Protein AF-A0A850MWP2-F1 (afdb_monomer)

Radius of gyration: 14.39 Å; Cα contacts (8 Å, |Δi|>4): 217; chains: 1; bounding box: 34×36×36 Å

Sequence (113 aa):
MDPPKVVKIIHESGQVADEIDWNVTKFLMNERGSGYVPCCAALVELEGGSQAIRFQIDFTAVEEDGVYGYGFVGELFSDNQGNVAWCTPKEAMEQKRDELVATIQPEKRPKHY

Solvent-accessible surface area (backbone atoms only — not comparable to full-atom values): 6380 Å² total; per-residue (Å²): 132,82,79,84,53,74,75,42,76,77,33,81,63,64,84,74,58,69,64,31,53,48,40,44,41,51,46,32,43,74,75,69,30,83,42,51,40,75,40,74,38,19,39,29,30,31,75,90,76,48,68,32,40,34,25,38,24,32,37,39,49,81,54,100,92,46,43,30,37,57,48,76,36,44,42,35,32,18,43,102,71,20,52,72,80,46,61,60,56,57,69,59,31,50,53,42,43,55,51,31,68,75,72,47,85,59,46,78,52,81,86,84,126

Secondary structure (DSSP, 8-state):
-PPP-EEEEEESS-PPPHHHHHHHHHHHHHHT-TTEEEEEEEEEEETTS-EEEEEEEEEEEEETTEEEEEEEEEEEEE-TT--EEEE--HHHHHHHHHHHHHH-PPEEPP---

Mean predicted aligned error: 4.07 Å

pLDDT: mean 92.34, std 8.3, range [36.44, 97.5]

Nearest PDB structures (foldseek):
  7vni-assembly2_A  TM=3.133E-01  e=8.027E-01  Drosophila melanogaster
  3f1p-assembly1_A  TM=3.356E-01  e=1.763E+00  Homo sapiens
  7vni-assembly1_B  TM=2.694E-01  e=9.060E-01  Drosophila melanogaster
  1p97-assembly1_A  TM=3.272E-01  e=2.114E+00  Homo sapiens
  4zqd-assembly1_B  TM=3.400E-01  e=3.432E+00  Mus musculus

Foldseek 3Di:
DDDFAFPFFPFQADDAPPQLLVLLQVCCCVPQHPQWHWARWTWTATDVGDIWTKTFIWGWDADPVAIWTLGTLWMFTHHSRNHTPDTDDNVSSVVSVVVSVVPPDTDGDDPPD

Structure (mmCIF, N/CA/C/O backbone):
data_AF-A0A850MWP2-F1
#
_entry.id   AF-A0A850MWP2-F1
#
loop_
_atom_site.group_PDB
_atom_site.id
_atom_site.type_symbol
_atom_site.label_atom_id
_atom_site.label_alt_id
_atom_site.label_comp_id
_atom_site.label_asym_id
_atom_site.label_entity_id
_atom_site.label_seq_id
_atom_site.pdbx_PDB_ins_code
_atom_site.Cartn_x
_atom_site.Cartn_y
_atom_site.Cartn_z
_atom_site.occupancy
_atom_site.B_iso_or_equiv
_atom_site.auth_seq_id
_atom_site.auth_comp_id
_atom_site.auth_asym_id
_atom_site.auth_atom_id
_atom_site.pdbx_PDB_model_num
ATOM 1 N N . MET A 1 1 ? -6.434 15.479 0.655 1.00 62.94 1 MET A N 1
ATOM 2 C CA . MET A 1 1 ? -6.948 14.742 1.826 1.00 62.94 1 MET A CA 1
ATOM 3 C C . MET A 1 1 ? -5.754 14.329 2.646 1.00 62.94 1 MET A C 1
ATOM 5 O O . MET A 1 1 ? -4.899 13.623 2.117 1.00 62.94 1 MET A O 1
ATOM 9 N N . ASP A 1 2 ? -5.681 14.802 3.881 1.00 82.81 2 ASP A N 1
ATOM 10 C CA . ASP A 1 2 ? -4.619 14.410 4.802 1.00 82.81 2 ASP A CA 1
ATOM 11 C C . ASP A 1 2 ? -4.740 12.925 5.174 1.00 82.81 2 ASP A C 1
ATOM 13 O O . ASP A 1 2 ? -5.853 12.384 5.157 1.00 82.81 2 ASP A O 1
ATOM 17 N N . PRO A 1 3 ? -3.616 12.245 5.457 1.00 87.75 3 PRO A N 1
ATOM 18 C CA . PRO A 1 3 ? -3.639 10.868 5.926 1.00 87.75 3 PRO A CA 1
ATOM 19 C C . PRO A 1 3 ? -4.441 10.740 7.228 1.00 87.75 3 PRO A C 1
ATOM 21 O O . PRO A 1 3 ? -4.321 11.600 8.108 1.00 87.75 3 PRO A O 1
ATOM 24 N N . PRO A 1 4 ? -5.223 9.658 7.396 1.00 92.06 4 PRO A N 1
ATOM 25 C CA . PRO A 1 4 ? -5.843 9.336 8.667 1.00 92.06 4 PRO A CA 1
ATOM 26 C C . PRO A 1 4 ? -4.789 9.234 9.767 1.00 92.06 4 PRO A C 1
ATOM 28 O O . PRO A 1 4 ? -3.766 8.564 9.618 1.00 92.06 4 PRO A O 1
ATOM 31 N N . LYS A 1 5 ? -5.049 9.878 10.902 1.00 94.12 5 LYS A N 1
ATOM 32 C CA . LYS A 1 5 ? -4.142 9.817 12.043 1.00 94.12 5 LYS A CA 1
ATOM 33 C C . LYS A 1 5 ? -4.381 8.536 12.832 1.00 94.12 5 LYS A C 1
ATOM 35 O O . LYS A 1 5 ? -5.430 8.371 13.451 1.00 94.12 5 LYS A O 1
ATOM 40 N N . VAL A 1 6 ? -3.391 7.647 12.833 1.00 95.50 6 VAL A N 1
ATOM 41 C CA . VAL A 1 6 ? -3.385 6.435 13.662 1.00 95.50 6 VAL A CA 1
ATOM 42 C C . VAL A 1 6 ? -3.076 6.813 15.109 1.00 95.50 6 VAL A C 1
ATOM 44 O O . VAL A 1 6 ? -2.019 7.376 15.390 1.00 95.50 6 VAL A O 1
ATOM 47 N N . VAL A 1 7 ? -3.983 6.490 16.031 1.00 96.81 7 VAL A N 1
ATOM 48 C CA . VAL A 1 7 ? -3.784 6.710 17.475 1.00 96.81 7 VAL A CA 1
ATOM 49 C C . VAL A 1 7 ? -3.256 5.467 18.184 1.00 96.81 7 VAL A C 1
ATOM 51 O O . VAL A 1 7 ? -2.589 5.580 19.211 1.00 96.81 7 VAL A O 1
ATOM 54 N N . LYS A 1 8 ? -3.527 4.277 17.636 1.00 96.19 8 LYS A N 1
ATOM 55 C CA . LYS A 1 8 ? -3.098 3.003 18.215 1.00 96.19 8 LYS A CA 1
ATOM 56 C C . LYS A 1 8 ? -3.002 1.919 17.147 1.00 96.19 8 LYS A C 1
ATOM 58 O O . LYS A 1 8 ? -3.877 1.807 16.294 1.00 96.19 8 LYS A O 1
ATOM 63 N N . ILE A 1 9 ? -1.975 1.078 17.237 1.00 96.19 9 ILE A N 1
ATOM 64 C CA . ILE A 1 9 ? -1.905 -0.179 16.484 1.00 96.19 9 ILE A CA 1
ATOM 65 C C . ILE A 1 9 ? -2.522 -1.272 17.361 1.00 96.19 9 ILE A C 1
ATOM 67 O O . ILE A 1 9 ? -2.064 -1.503 18.479 1.00 96.19 9 ILE A O 1
ATOM 71 N N . ILE A 1 10 ? -3.604 -1.890 16.888 1.00 95.81 10 ILE A N 1
ATOM 72 C CA . ILE A 1 10 ? -4.312 -2.965 17.598 1.00 95.81 10 ILE A CA 1
ATOM 73 C C . ILE A 1 10 ? -3.637 -4.303 17.292 1.00 95.81 10 ILE A C 1
ATOM 75 O O . ILE A 1 10 ? -3.356 -5.070 18.210 1.00 95.81 10 ILE A O 1
ATOM 79 N N . HIS A 1 11 ? -3.327 -4.545 16.015 1.00 94.75 11 HIS A N 1
ATOM 80 C CA . HIS A 1 11 ? -2.537 -5.684 15.556 1.00 94.75 11 HIS A CA 1
ATOM 81 C C . HIS A 1 11 ? -1.511 -5.225 14.523 1.00 94.75 11 HIS A C 1
ATOM 83 O O . HIS A 1 11 ? -1.869 -4.594 13.531 1.00 94.75 11 HIS A O 1
ATOM 89 N N . GLU A 1 12 ? -0.239 -5.545 14.760 1.00 92.06 12 GLU A N 1
ATOM 90 C CA . GLU A 1 12 ? 0.883 -5.103 13.918 1.00 92.06 12 GLU A CA 1
ATOM 91 C C . GLU A 1 12 ? 0.999 -5.877 12.604 1.00 92.06 12 GLU A C 1
ATOM 93 O O . GLU A 1 12 ? 1.524 -5.355 11.624 1.00 92.06 12 GLU A O 1
ATOM 98 N N . SER A 1 13 ? 0.528 -7.123 12.589 1.00 91.19 13 SER A N 1
ATOM 99 C CA . SER A 1 13 ? 0.536 -7.988 11.415 1.00 91.19 13 SER A CA 1
ATOM 100 C C . SER A 1 13 ? -0.616 -8.983 11.475 1.00 91.19 13 SER A C 1
ATOM 102 O O . SER A 1 13 ? -1.131 -9.303 12.551 1.00 91.19 13 SER A O 1
ATOM 104 N N . GLY A 1 14 ? -1.018 -9.477 10.311 1.00 85.69 14 GLY A N 1
ATOM 105 C CA . GLY A 1 14 ? -2.038 -10.503 10.185 1.00 85.69 14 GLY A CA 1
ATOM 106 C C . GLY A 1 14 ? -2.316 -10.842 8.729 1.00 85.69 14 GLY A C 1
ATOM 107 O O . GLY A 1 14 ? -1.745 -10.253 7.811 1.00 85.69 14 GLY A O 1
ATOM 108 N N . GLN A 1 15 ? -3.208 -11.805 8.540 1.00 86.81 15 GLN A N 1
ATOM 109 C CA . GLN A 1 15 ? -3.819 -12.086 7.249 1.00 86.81 15 GLN A CA 1
ATOM 110 C C . GLN A 1 15 ? -5.197 -11.433 7.219 1.00 86.81 15 GLN A C 1
ATOM 112 O O . GLN A 1 15 ? -5.918 -11.439 8.219 1.00 86.81 15 GLN A O 1
ATOM 117 N N . VAL A 1 16 ? -5.544 -10.859 6.076 1.00 91.62 16 VAL A N 1
ATOM 118 C CA . VAL A 1 16 ? -6.897 -10.377 5.802 1.00 91.62 16 VAL A CA 1
ATOM 119 C C . VAL A 1 16 ? -7.640 -11.429 4.989 1.00 91.62 16 VAL A C 1
ATOM 121 O O . VAL A 1 16 ? -7.020 -12.307 4.396 1.00 91.62 16 VAL A O 1
ATOM 124 N N . ALA A 1 17 ? -8.969 -11.361 4.978 1.00 93.38 17 ALA A N 1
ATOM 125 C CA . ALA A 1 17 ? -9.760 -12.225 4.112 1.00 93.38 17 ALA A CA 1
ATOM 126 C C . ALA A 1 17 ? -9.439 -11.944 2.634 1.00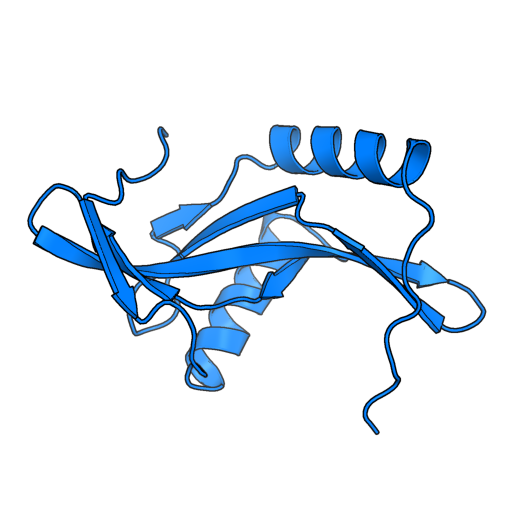 93.38 17 ALA A C 1
ATOM 128 O O . ALA A 1 17 ? -9.265 -10.782 2.261 1.00 93.38 17 ALA A O 1
ATOM 129 N N . ASP A 1 18 ? -9.444 -12.986 1.799 1.00 93.81 18 ASP A N 1
ATOM 130 C CA . ASP A 1 18 ? -9.147 -12.891 0.360 1.00 93.81 18 ASP A CA 1
ATOM 131 C C . ASP A 1 18 ? -10.001 -11.832 -0.354 1.00 93.81 18 ASP A C 1
ATOM 133 O O . ASP A 1 18 ? -9.533 -11.156 -1.262 1.00 93.81 18 ASP A O 1
ATOM 137 N N . GLU A 1 19 ? -11.253 -11.645 0.075 1.00 95.56 19 GLU A N 1
ATOM 138 C CA . GLU A 1 19 ? -12.145 -10.619 -0.473 1.00 95.56 19 GLU A CA 1
ATOM 139 C C . GLU A 1 19 ? -11.642 -9.194 -0.197 1.00 95.56 19 GLU A C 1
ATOM 141 O O . GLU A 1 19 ? -11.685 -8.338 -1.081 1.00 95.56 19 GLU A O 1
ATOM 146 N N . ILE A 1 20 ? -11.122 -8.943 1.008 1.00 95.06 20 ILE A N 1
ATOM 147 C CA . ILE A 1 20 ? -10.549 -7.646 1.387 1.00 95.06 20 ILE A CA 1
ATOM 148 C C . ILE A 1 20 ? -9.276 -7.406 0.571 1.00 95.06 20 ILE A C 1
ATOM 150 O O . ILE A 1 20 ? -9.123 -6.338 -0.022 1.00 95.06 20 ILE A O 1
ATOM 154 N N . ASP A 1 21 ? -8.395 -8.408 0.507 1.00 94.19 21 ASP A N 1
ATOM 155 C CA . ASP A 1 21 ? -7.148 -8.336 -0.260 1.00 94.19 21 ASP A CA 1
ATOM 156 C C . ASP A 1 21 ? -7.411 -8.066 -1.748 1.00 94.19 21 ASP A C 1
ATOM 158 O O . ASP A 1 21 ? -6.819 -7.165 -2.351 1.00 94.19 21 ASP A O 1
ATOM 162 N N . TRP A 1 22 ? -8.388 -8.772 -2.323 1.00 94.81 22 TRP A N 1
ATOM 163 C CA . TRP A 1 22 ? -8.829 -8.580 -3.698 1.00 94.81 22 TRP A CA 1
ATOM 164 C C . TRP A 1 22 ? -9.384 -7.176 -3.942 1.00 94.81 22 TRP A C 1
ATOM 166 O O . TRP A 1 22 ? -9.013 -6.535 -4.927 1.00 94.81 22 TRP A O 1
ATOM 176 N N . ASN A 1 23 ? -10.251 -6.670 -3.062 1.00 96.62 23 ASN A N 1
ATOM 177 C CA . ASN A 1 23 ? -10.855 -5.346 -3.217 1.00 96.62 23 ASN A CA 1
ATOM 178 C C . ASN A 1 23 ? -9.802 -4.232 -3.164 1.00 96.62 23 ASN A C 1
ATOM 180 O O . ASN A 1 23 ? -9.810 -3.330 -4.008 1.00 96.62 23 ASN A O 1
ATOM 184 N N . VAL A 1 24 ? -8.851 -4.331 -2.234 1.00 96.81 24 VAL A N 1
ATOM 185 C CA . VAL A 1 24 ? -7.739 -3.382 -2.108 1.00 96.81 24 VAL A CA 1
ATOM 186 C C . VAL A 1 24 ? -6.805 -3.463 -3.318 1.00 96.81 24 VAL A C 1
ATOM 188 O O . VAL A 1 24 ? -6.456 -2.435 -3.903 1.00 96.81 24 VAL A O 1
ATOM 191 N N . THR A 1 25 ? -6.444 -4.672 -3.751 1.00 95.56 25 THR A N 1
ATOM 192 C CA . THR A 1 25 ? -5.599 -4.884 -4.936 1.00 95.56 25 THR A CA 1
ATOM 193 C C . THR A 1 25 ? -6.264 -4.334 -6.196 1.00 95.56 25 THR A C 1
ATOM 195 O O . THR A 1 25 ? -5.639 -3.620 -6.982 1.00 95.56 25 THR A O 1
ATOM 198 N N . LYS A 1 26 ? -7.563 -4.592 -6.371 1.00 96.19 26 LYS A N 1
ATOM 199 C CA . LYS A 1 26 ? -8.357 -4.068 -7.485 1.00 96.19 26 LYS A CA 1
ATOM 200 C C . LYS A 1 26 ? -8.399 -2.540 -7.480 1.00 96.19 26 LYS A C 1
ATOM 202 O O . LYS A 1 26 ? -8.269 -1.934 -8.543 1.00 96.19 26 LYS A O 1
ATOM 207 N N . PHE A 1 27 ? -8.562 -1.916 -6.312 1.00 97.38 27 PHE A N 1
ATOM 208 C CA . PHE A 1 27 ? -8.484 -0.461 -6.182 1.00 97.38 27 PHE A CA 1
ATOM 209 C C . PHE A 1 27 ? -7.120 0.063 -6.643 1.00 97.38 27 PHE A C 1
ATOM 211 O O . PHE A 1 27 ? -7.072 0.963 -7.478 1.00 97.38 27 PHE A O 1
ATOM 218 N N . LEU A 1 28 ? -6.016 -0.514 -6.159 1.00 96.94 28 LEU A N 1
ATOM 219 C CA . LEU A 1 28 ? -4.669 -0.083 -6.545 1.00 96.94 28 LEU A CA 1
ATOM 220 C C . LEU A 1 28 ? -4.440 -0.227 -8.052 1.00 96.94 28 LEU A C 1
ATOM 222 O O . LEU A 1 28 ? -3.978 0.717 -8.690 1.00 96.94 28 LEU A O 1
ATOM 226 N N . MET A 1 29 ? -4.841 -1.355 -8.638 1.00 94.88 29 MET A N 1
ATOM 227 C CA . MET A 1 29 ? -4.697 -1.591 -10.073 1.00 94.88 29 MET A CA 1
ATOM 228 C C . MET A 1 29 ? -5.467 -0.563 -10.915 1.00 94.88 29 MET A C 1
ATOM 230 O O . MET A 1 29 ? -4.927 -0.055 -11.897 1.00 94.88 29 MET A O 1
ATOM 234 N N . ASN A 1 30 ? -6.702 -0.232 -10.525 1.00 95.88 30 ASN A N 1
ATOM 235 C CA . ASN A 1 30 ? -7.557 0.688 -11.280 1.00 95.88 30 ASN A CA 1
ATOM 236 C C . ASN A 1 30 ? -7.182 2.163 -11.068 1.00 95.88 30 ASN A C 1
ATOM 238 O O . ASN A 1 30 ? -7.171 2.943 -12.017 1.00 95.88 30 ASN A O 1
ATOM 242 N N . GLU A 1 31 ? -6.865 2.548 -9.830 1.00 95.69 31 GLU A N 1
ATOM 243 C CA . GLU A 1 31 ? -6.754 3.953 -9.422 1.00 95.69 31 GLU A CA 1
ATOM 244 C C . GLU A 1 31 ? -5.305 4.441 -9.283 1.00 95.69 31 GLU A C 1
ATOM 246 O O . GLU A 1 31 ? -5.053 5.649 -9.231 1.00 95.69 31 GLU A O 1
ATOM 251 N N . ARG A 1 32 ? -4.331 3.531 -9.161 1.00 94.19 32 ARG A N 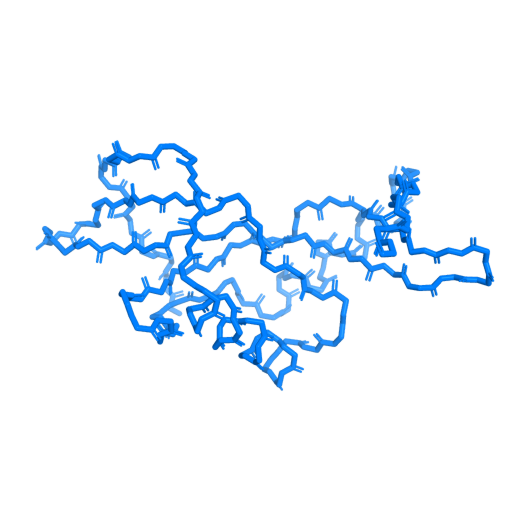1
ATOM 252 C CA . ARG A 1 32 ? -2.899 3.861 -9.031 1.00 94.19 32 ARG A CA 1
ATOM 253 C C . ARG A 1 32 ? -2.090 3.322 -10.203 1.00 94.19 32 ARG A C 1
ATOM 255 O O . ARG A 1 32 ? -1.264 4.058 -10.738 1.00 94.19 32 ARG A O 1
ATOM 262 N N . GLY A 1 33 ? -2.401 2.114 -10.660 1.00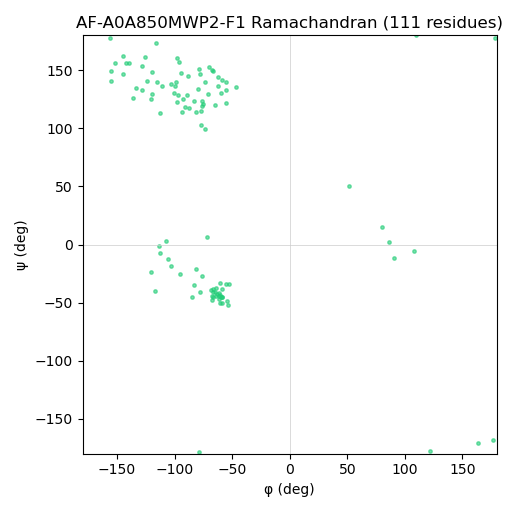 93.00 33 GLY A N 1
ATOM 263 C CA . GLY A 1 33 ? -1.792 1.465 -11.816 1.00 93.00 33 GLY A CA 1
ATOM 264 C C . GLY A 1 33 ? -1.155 0.122 -11.466 1.00 93.00 33 GLY A C 1
ATOM 265 O O . GLY A 1 33 ? -1.216 -0.351 -10.332 1.00 93.00 33 GLY A O 1
ATOM 266 N N . SER A 1 34 ? -0.534 -0.505 -12.461 1.00 91.12 34 SER A N 1
ATOM 267 C CA . SER A 1 34 ? 0.171 -1.777 -12.292 1.00 91.12 34 SER A CA 1
ATOM 268 C C . SER A 1 34 ? 1.424 -1.638 -11.425 1.00 91.12 34 SER A C 1
ATOM 270 O O . SER A 1 34 ? 2.097 -0.609 -11.461 1.00 91.12 34 SER A O 1
ATOM 272 N N . GLY A 1 35 ? 1.779 -2.711 -10.720 1.00 92.62 35 GLY A N 1
ATOM 273 C CA . GLY A 1 35 ? 3.016 -2.804 -9.940 1.00 92.62 35 GLY A CA 1
ATOM 274 C C . GLY A 1 35 ? 2.885 -2.353 -8.486 1.00 92.62 35 GLY A C 1
ATOM 275 O O . GLY A 1 35 ? 3.764 -2.653 -7.688 1.00 92.62 35 GLY A O 1
ATOM 276 N N . TYR A 1 36 ? 1.787 -1.704 -8.099 1.00 95.81 36 TYR A N 1
ATOM 277 C CA . TYR A 1 36 ? 1.513 -1.362 -6.701 1.00 95.81 36 TYR A CA 1
ATOM 278 C C . TYR A 1 36 ? 0.792 -2.511 -5.997 1.00 95.81 36 TYR A C 1
ATOM 280 O O . TYR A 1 36 ? -0.324 -2.865 -6.378 1.00 95.81 36 TYR A O 1
ATOM 288 N N . VAL A 1 37 ? 1.421 -3.080 -4.970 1.00 94.31 37 VAL A N 1
ATOM 289 C CA . VAL A 1 37 ? 0.937 -4.284 -4.283 1.00 94.31 37 VAL A CA 1
ATOM 290 C C . VAL A 1 37 ? 0.691 -3.974 -2.804 1.00 94.31 37 VAL A C 1
ATOM 292 O O . VAL A 1 37 ? 1.602 -3.481 -2.132 1.00 94.31 37 VAL A O 1
ATOM 295 N N . PRO A 1 38 ? -0.516 -4.237 -2.269 1.00 95.06 38 PRO A N 1
ATOM 296 C CA . PRO A 1 38 ? -0.783 -4.055 -0.851 1.00 95.06 38 PRO A CA 1
ATOM 297 C C . PRO A 1 38 ? -0.114 -5.175 -0.047 1.00 95.06 38 PRO A C 1
ATOM 299 O O . PRO A 1 38 ? -0.102 -6.336 -0.446 1.00 95.06 38 PRO A O 1
ATOM 302 N N . CYS A 1 39 ? 0.463 -4.839 1.101 1.00 93.00 39 CYS A N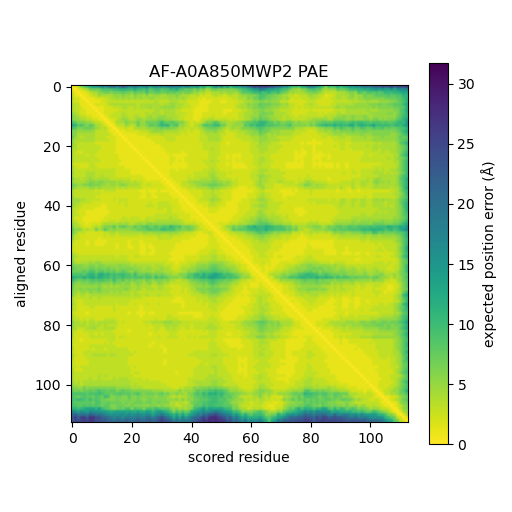 1
ATOM 303 C CA . CYS A 1 39 ? 1.112 -5.800 1.987 1.00 93.00 39 CYS A CA 1
ATOM 304 C C . CYS A 1 39 ? 1.144 -5.282 3.431 1.00 93.00 39 CYS A C 1
ATOM 306 O O . CYS A 1 39 ? 0.700 -4.168 3.722 1.00 93.00 39 CYS A O 1
ATOM 308 N N . CYS A 1 40 ? 1.667 -6.101 4.350 1.00 93.94 40 CYS A N 1
ATOM 309 C CA . CYS A 1 40 ? 1.858 -5.733 5.758 1.00 93.94 40 CYS A CA 1
ATOM 310 C C . CYS A 1 40 ? 0.582 -5.169 6.409 1.00 93.94 40 CYS A C 1
ATOM 312 O O . CYS A 1 40 ? 0.603 -4.094 7.013 1.00 93.94 40 CYS A O 1
ATOM 314 N N . ALA A 1 41 ? -0.531 -5.890 6.250 1.00 95.75 41 ALA A N 1
ATOM 315 C CA . ALA A 1 41 ? -1.812 -5.502 6.819 1.00 95.75 41 ALA A CA 1
ATOM 316 C C . ALA A 1 41 ? -1.727 -5.402 8.351 1.00 95.75 41 ALA A C 1
ATOM 318 O O . ALA A 1 41 ? -1.268 -6.329 9.023 1.00 95.75 41 ALA A O 1
ATOM 319 N N . ALA A 1 42 ? -2.204 -4.284 8.893 1.00 96.62 42 ALA A N 1
ATOM 320 C CA . ALA A 1 42 ? -2.249 -4.000 10.320 1.00 96.62 42 ALA A CA 1
ATOM 321 C C . ALA A 1 42 ? -3.621 -3.440 10.705 1.00 96.62 42 ALA A C 1
ATOM 323 O O . ALA A 1 42 ? -4.138 -2.540 10.042 1.00 96.62 42 ALA A O 1
ATOM 324 N N . LEU A 1 43 ? -4.198 -3.930 11.803 1.00 96.56 43 LEU A N 1
ATOM 325 C CA . LEU A 1 43 ? -5.421 -3.354 12.360 1.00 96.56 43 LEU A CA 1
ATOM 326 C C . LEU A 1 43 ? -5.048 -2.160 13.236 1.00 96.56 43 LEU A C 1
ATOM 328 O O . LEU A 1 43 ? -4.279 -2.295 14.191 1.00 96.56 43 LEU A O 1
ATOM 332 N N . VAL A 1 44 ? -5.608 -0.996 12.930 1.00 96.62 44 VAL A N 1
ATOM 333 C CA . VAL A 1 44 ? -5.302 0.264 13.608 1.00 96.62 44 VAL A CA 1
ATOM 334 C C . VAL A 1 44 ? -6.572 0.965 14.073 1.00 96.62 44 VAL A C 1
ATOM 336 O O . VAL A 1 44 ? -7.643 0.800 13.495 1.00 96.62 44 VAL A O 1
ATOM 339 N N . GLU A 1 45 ? -6.441 1.769 15.119 1.00 96.69 45 GLU A N 1
ATOM 340 C CA . GLU A 1 45 ? -7.458 2.709 15.576 1.00 96.69 45 GLU A CA 1
ATOM 341 C C . GLU A 1 45 ? -7.086 4.111 15.087 1.00 96.69 45 GLU A C 1
ATOM 343 O O . GLU A 1 45 ? -5.943 4.557 15.245 1.00 96.69 45 GLU A O 1
ATOM 348 N N . LEU A 1 46 ? -8.048 4.791 14.470 1.00 95.25 46 LEU A N 1
ATOM 349 C CA . LEU A 1 46 ? -7.911 6.141 13.940 1.00 95.25 46 LEU A CA 1
ATOM 350 C C . LEU A 1 46 ? -8.433 7.178 14.939 1.00 95.25 46 LEU A C 1
ATOM 352 O O . LEU A 1 46 ? -9.270 6.888 15.797 1.00 95.25 46 LEU A O 1
ATOM 356 N N . GLU A 1 47 ? -7.959 8.414 14.804 1.00 92.75 47 GLU A N 1
ATOM 357 C CA . GLU A 1 47 ? -8.502 9.556 15.537 1.00 92.75 47 GLU A CA 1
ATOM 358 C C . GLU A 1 47 ? -10.015 9.677 15.274 1.00 92.75 47 GLU A C 1
ATOM 360 O O . GLU A 1 47 ? -10.455 9.753 14.130 1.00 92.75 47 GLU A O 1
ATOM 365 N N . GLY A 1 48 ? -10.819 9.626 16.342 1.00 87.81 48 GLY A N 1
ATOM 366 C CA . GLY A 1 48 ? -12.282 9.497 16.263 1.00 87.81 48 GLY A CA 1
ATOM 367 C C . GLY A 1 48 ? -12.828 8.126 16.687 1.00 87.81 48 GLY A C 1
ATOM 368 O O . GLY A 1 48 ? -14.040 7.971 16.799 1.00 87.81 48 GLY A O 1
ATOM 369 N N . GLY A 1 49 ? -11.957 7.152 16.980 1.00 90.75 49 GLY A N 1
ATOM 370 C CA . GLY A 1 49 ? -12.320 5.861 17.581 1.00 90.75 49 GLY A CA 1
ATOM 371 C C . GLY A 1 49 ? -12.754 4.780 16.586 1.00 90.75 49 GLY A C 1
ATOM 372 O O . GLY A 1 49 ? -13.106 3.675 16.993 1.00 90.75 49 GLY A O 1
ATOM 373 N N . SER A 1 50 ? -12.727 5.068 15.283 1.00 93.44 50 SER A N 1
ATOM 374 C CA . SER A 1 50 ? -12.972 4.072 14.236 1.00 93.44 50 SER A CA 1
ATOM 375 C C . SER A 1 50 ? -11.747 3.188 14.006 1.00 93.44 50 SER A C 1
ATOM 377 O O . SER A 1 50 ? -10.614 3.665 14.067 1.00 93.44 50 SER A O 1
ATOM 379 N N . GLN A 1 51 ? -11.970 1.920 13.666 1.00 95.38 51 GLN A N 1
ATOM 380 C CA . GLN A 1 51 ? -10.909 0.999 13.261 1.00 95.38 51 GLN A CA 1
ATOM 381 C C . GLN A 1 51 ? -10.758 0.967 11.741 1.00 95.38 51 GLN A C 1
ATOM 383 O O . GLN A 1 51 ? -11.740 1.109 11.013 1.00 95.38 51 GLN A O 1
ATOM 388 N N . ALA A 1 52 ? -9.531 0.755 11.277 1.00 96.62 52 ALA A N 1
ATOM 389 C CA . ALA A 1 52 ? -9.216 0.557 9.870 1.00 96.62 52 ALA A CA 1
ATOM 390 C C . ALA A 1 52 ? -8.118 -0.495 9.709 1.00 96.62 52 ALA A C 1
ATOM 392 O O . ALA A 1 52 ? -7.307 -0.720 10.611 1.00 96.62 52 ALA A O 1
ATOM 393 N N . ILE A 1 53 ? -8.072 -1.112 8.535 1.00 96.94 53 ILE A N 1
ATOM 394 C CA . ILE A 1 53 ? -6.967 -1.962 8.116 1.00 96.94 53 ILE A CA 1
ATOM 395 C C . ILE A 1 53 ? -6.005 -1.090 7.319 1.00 96.94 53 ILE A C 1
ATOM 397 O O . ILE A 1 53 ? -6.345 -0.586 6.245 1.00 96.94 53 ILE A O 1
ATOM 401 N N . ARG A 1 54 ? -4.805 -0.898 7.861 1.00 97.06 54 ARG A N 1
ATOM 402 C CA . ARG A 1 54 ? -3.705 -0.209 7.195 1.00 97.06 54 ARG A CA 1
ATOM 403 C C . ARG A 1 54 ? -2.883 -1.214 6.401 1.00 97.06 54 ARG A C 1
ATOM 405 O O . ARG A 1 54 ? -2.419 -2.194 6.973 1.00 97.06 54 ARG A O 1
ATOM 412 N N . PHE A 1 55 ? -2.639 -0.926 5.132 1.00 97.00 55 PHE A N 1
ATOM 413 C CA . PHE A 1 55 ? -1.701 -1.667 4.293 1.00 97.00 55 PHE A CA 1
ATOM 414 C C . PHE A 1 55 ? -0.545 -0.756 3.901 1.00 97.00 55 PHE A C 1
ATOM 416 O O . PHE A 1 55 ? -0.757 0.413 3.579 1.00 97.00 55 PHE A O 1
ATOM 423 N N . GLN A 1 56 ? 0.667 -1.299 3.896 1.00 96.88 56 GLN A N 1
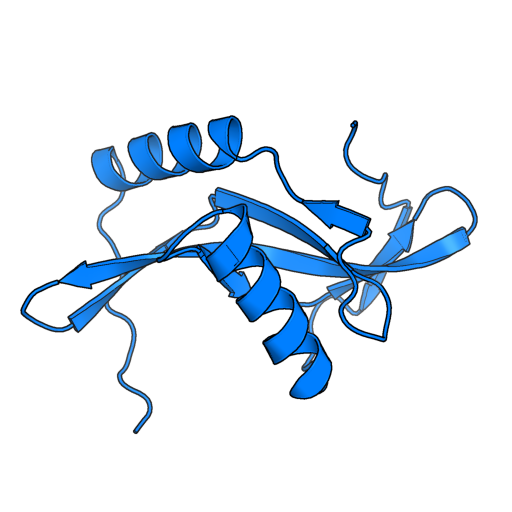ATOM 424 C CA . GLN A 1 56 ? 1.772 -0.697 3.157 1.00 96.88 56 GLN A CA 1
ATOM 425 C C . GLN A 1 56 ? 1.622 -1.049 1.675 1.00 96.88 56 GLN A C 1
ATOM 427 O O . GLN A 1 56 ? 1.059 -2.087 1.328 1.00 96.88 56 GLN A O 1
ATOM 432 N N . ILE A 1 57 ? 2.114 -0.183 0.798 1.00 97.12 57 ILE A N 1
ATOM 433 C CA . ILE A 1 57 ? 2.092 -0.395 -0.647 1.00 97.12 57 ILE A CA 1
ATOM 434 C C . ILE A 1 57 ? 3.527 -0.574 -1.105 1.00 97.12 57 ILE A C 1
ATOM 436 O O . ILE A 1 57 ? 4.315 0.368 -1.045 1.00 97.12 57 ILE A O 1
ATOM 440 N N . ASP A 1 58 ? 3.851 -1.772 -1.568 1.00 95.25 58 ASP A N 1
ATOM 441 C CA . ASP A 1 58 ? 5.129 -2.092 -2.191 1.00 95.25 58 ASP A CA 1
ATOM 442 C C . ASP A 1 58 ? 5.066 -1.816 -3.695 1.00 95.25 58 ASP A C 1
ATOM 444 O O . ASP A 1 58 ? 4.020 -2.010 -4.326 1.00 95.25 58 ASP A O 1
ATOM 448 N N . PHE A 1 59 ? 6.176 -1.365 -4.276 1.00 95.62 59 PHE A N 1
ATOM 449 C CA . PHE A 1 59 ? 6.307 -1.298 -5.726 1.00 95.62 59 PHE A CA 1
ATOM 450 C C . PHE A 1 59 ? 7.038 -2.525 -6.258 1.00 95.62 59 PHE A C 1
ATOM 452 O O . PHE A 1 59 ? 8.143 -2.859 -5.828 1.00 95.62 59 PHE A O 1
ATOM 459 N N . THR A 1 60 ? 6.423 -3.159 -7.249 1.00 93.25 60 THR A N 1
ATOM 460 C CA . THR A 1 60 ? 6.945 -4.320 -7.950 1.00 93.25 60 THR A CA 1
ATOM 461 C C . THR A 1 60 ? 7.006 -4.065 -9.451 1.00 93.25 60 THR A C 1
ATOM 463 O O . THR A 1 60 ? 6.093 -3.473 -10.031 1.00 93.25 60 THR A O 1
ATOM 466 N N . ALA A 1 61 ? 8.071 -4.540 -10.092 1.00 91.62 61 ALA A N 1
ATOM 467 C CA . ALA A 1 61 ? 8.198 -4.554 -11.543 1.00 91.62 61 ALA A CA 1
ATOM 468 C C . ALA A 1 61 ? 8.368 -5.986 -12.051 1.00 91.62 61 ALA A C 1
ATOM 470 O O . ALA A 1 61 ? 8.930 -6.850 -11.375 1.00 91.62 61 ALA A O 1
ATOM 471 N N . VAL A 1 62 ? 7.860 -6.231 -13.256 1.00 88.12 62 VAL A N 1
ATOM 472 C CA . VAL A 1 62 ? 8.090 -7.477 -13.984 1.00 88.12 62 VAL A CA 1
ATOM 473 C C . VAL A 1 62 ? 9.225 -7.231 -14.965 1.00 88.12 62 VAL A C 1
ATOM 475 O O . VAL A 1 62 ? 9.122 -6.350 -15.817 1.00 88.12 62 VAL A O 1
ATOM 478 N N . GLU A 1 63 ? 10.282 -8.022 -14.851 1.00 87.81 63 GLU A N 1
ATOM 479 C CA . GLU A 1 63 ? 11.419 -8.032 -15.769 1.00 87.81 63 GLU A CA 1
ATOM 480 C C . GLU A 1 63 ? 11.511 -9.396 -16.474 1.00 87.81 63 GLU A C 1
ATOM 482 O O . GLU A 1 63 ? 10.765 -10.328 -16.158 1.00 87.81 63 GLU A O 1
ATOM 487 N N . GLU A 1 64 ? 12.415 -9.532 -17.452 1.00 87.19 64 GLU A N 1
ATOM 488 C CA . GLU A 1 64 ? 12.521 -10.740 -18.289 1.00 87.19 64 GLU 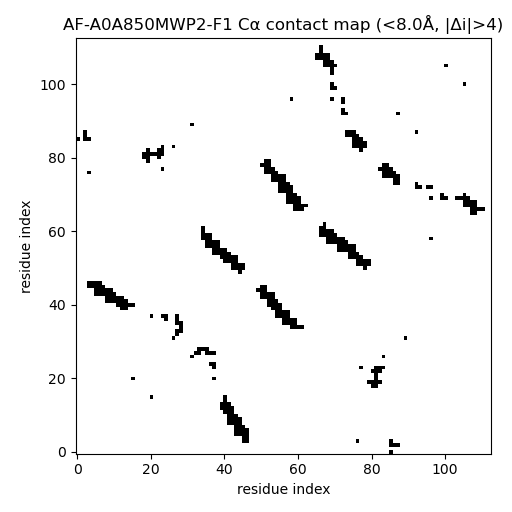A CA 1
ATOM 489 C C . GLU A 1 64 ? 12.707 -12.030 -17.475 1.00 87.19 64 GLU A C 1
ATOM 491 O O . GLU A 1 64 ? 12.201 -13.091 -17.847 1.00 87.19 64 GLU A O 1
ATOM 496 N N . ASP A 1 65 ? 13.414 -11.955 -16.347 1.00 88.00 65 ASP A N 1
ATOM 497 C CA . ASP A 1 65 ? 13.808 -13.116 -15.559 1.00 88.00 65 ASP A CA 1
ATOM 498 C C . ASP A 1 65 ? 13.029 -13.271 -14.236 1.00 88.00 65 ASP A C 1
ATOM 500 O O . ASP A 1 65 ? 13.297 -14.212 -13.470 1.00 88.00 65 ASP A O 1
ATOM 504 N N . GLY A 1 66 ? 12.046 -12.405 -13.954 1.00 88.69 66 GLY A N 1
ATOM 505 C CA . GLY A 1 66 ? 11.231 -12.507 -12.744 1.00 88.69 66 GLY A CA 1
ATOM 506 C C . GLY A 1 66 ? 10.435 -11.262 -12.350 1.00 88.69 66 GLY A C 1
ATOM 507 O O . GLY A 1 66 ? 10.318 -10.294 -13.091 1.00 88.69 66 GLY A O 1
ATOM 508 N N . VAL A 1 67 ? 9.860 -11.328 -11.148 1.00 90.00 67 VAL A N 1
ATOM 509 C CA . VAL A 1 67 ? 9.195 -10.199 -10.486 1.00 90.00 67 VAL A CA 1
ATOM 510 C C . VAL A 1 67 ? 10.125 -9.669 -9.406 1.00 90.00 67 VAL A C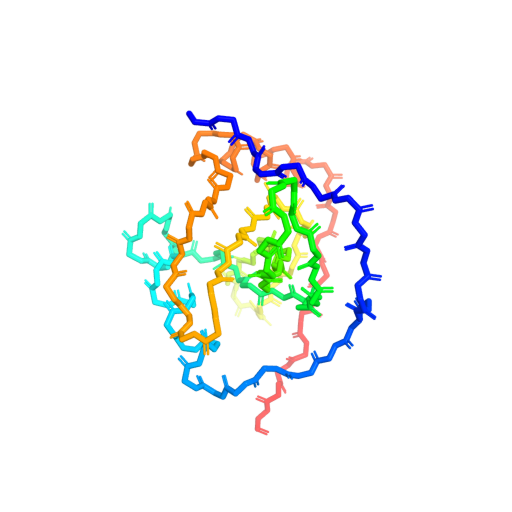 1
ATOM 512 O O . VAL A 1 67 ? 10.730 -10.449 -8.670 1.00 90.00 67 VAL A O 1
ATOM 515 N N . TYR A 1 68 ? 10.211 -8.353 -9.304 1.00 92.25 68 TYR A N 1
ATOM 516 C CA . TYR A 1 68 ? 11.170 -7.642 -8.475 1.00 92.25 68 TYR A CA 1
ATOM 517 C C . TYR A 1 68 ? 10.457 -6.636 -7.586 1.00 92.25 68 TYR A C 1
ATOM 519 O O . TYR A 1 68 ? 9.597 -5.911 -8.072 1.00 92.25 68 TYR A O 1
ATOM 527 N N . GLY A 1 69 ? 10.788 -6.608 -6.295 1.00 92.50 69 GLY A N 1
ATOM 528 C CA . GLY A 1 69 ? 10.295 -5.611 -5.342 1.00 92.50 69 GLY A CA 1
ATOM 529 C C . GLY A 1 69 ? 11.327 -4.513 -5.100 1.00 92.50 69 GLY A C 1
ATOM 530 O O . GLY A 1 69 ? 12.504 -4.812 -4.910 1.00 92.50 69 GLY A O 1
ATOM 531 N N . TYR A 1 70 ? 10.883 -3.258 -5.082 1.00 93.44 70 TYR A N 1
ATOM 532 C CA . TYR A 1 70 ? 11.730 -2.084 -4.827 1.00 93.44 70 TYR A CA 1
ATOM 533 C C . TYR A 1 70 ? 11.523 -1.487 -3.431 1.00 93.44 70 TYR A C 1
ATOM 535 O O . TYR A 1 70 ? 12.330 -0.668 -2.996 1.00 93.44 70 TYR A O 1
ATOM 543 N N . GLY A 1 71 ? 10.465 -1.890 -2.720 1.00 94.06 71 GLY A N 1
ATOM 544 C CA . GLY A 1 71 ? 10.138 -1.405 -1.385 1.00 94.06 71 GLY A CA 1
ATOM 545 C C . GLY A 1 71 ? 8.892 -0.518 -1.343 1.00 94.06 71 GLY A C 1
ATOM 546 O O . GLY A 1 71 ? 8.228 -0.242 -2.348 1.00 94.06 71 GLY A O 1
ATOM 547 N N . PHE A 1 72 ? 8.571 -0.063 -0.129 1.00 96.12 72 PHE A N 1
ATOM 548 C CA . PHE A 1 72 ? 7.336 0.666 0.136 1.00 96.12 72 PHE A CA 1
ATOM 549 C C . PHE A 1 72 ? 7.340 2.072 -0.473 1.00 96.12 72 PHE A C 1
ATOM 551 O O . PHE A 1 72 ? 8.242 2.877 -0.240 1.00 96.12 72 PHE A O 1
ATOM 558 N N . VAL A 1 73 ? 6.274 2.380 -1.208 1.00 97.06 73 VAL A N 1
ATOM 559 C CA . VAL A 1 73 ? 6.037 3.666 -1.885 1.00 97.06 73 VAL A CA 1
ATOM 560 C C . VAL A 1 73 ? 4.863 4.446 -1.298 1.00 97.06 73 VAL A C 1
ATOM 562 O O . VAL A 1 73 ? 4.628 5.592 -1.679 1.00 97.06 73 VAL A O 1
ATOM 565 N N . GLY A 1 74 ? 4.111 3.843 -0.381 1.00 96.56 74 GLY A N 1
ATOM 566 C CA . GLY A 1 74 ? 2.978 4.488 0.262 1.00 96.56 74 GLY A CA 1
ATOM 567 C C . GLY A 1 74 ? 2.232 3.554 1.199 1.00 96.56 74 GLY A C 1
ATOM 568 O O . GLY A 1 74 ? 2.682 2.453 1.506 1.00 96.56 74 GLY A O 1
ATOM 569 N N . GLU A 1 75 ? 1.063 4.002 1.626 1.00 97.38 75 GLU A N 1
ATOM 570 C CA . GLU A 1 75 ? 0.143 3.237 2.453 1.00 97.38 75 GLU A CA 1
ATOM 571 C C . GLU A 1 75 ? -1.310 3.550 2.081 1.00 97.38 75 GLU A C 1
ATOM 573 O O . GLU A 1 75 ? -1.625 4.559 1.439 1.00 97.38 75 GLU A O 1
ATOM 578 N N . LEU A 1 76 ? -2.217 2.671 2.485 1.00 97.50 76 LEU A N 1
ATOM 579 C CA . LEU A 1 76 ? -3.655 2.873 2.354 1.00 97.50 76 LEU A CA 1
ATOM 580 C C . LEU A 1 76 ? -4.379 2.374 3.598 1.00 97.50 76 LEU A C 1
ATOM 582 O O . LEU A 1 76 ? -3.901 1.492 4.310 1.00 97.50 76 LEU A O 1
ATOM 586 N N . PHE A 1 77 ? -5.562 2.928 3.820 1.00 97.12 77 PHE A N 1
ATOM 587 C CA . PHE A 1 77 ? -6.477 2.536 4.878 1.00 97.12 77 PHE A CA 1
ATOM 588 C C . PHE A 1 77 ? -7.775 2.064 4.244 1.00 97.12 77 PHE A C 1
ATOM 590 O O . PHE A 1 77 ? -8.361 2.766 3.416 1.00 97.12 77 PHE A O 1
ATOM 597 N N . SER A 1 78 ? -8.234 0.892 4.660 1.00 96.50 78 SER A N 1
ATOM 598 C CA . SER A 1 78 ? -9.525 0.338 4.264 1.00 96.50 78 SER A CA 1
ATOM 599 C C . SER A 1 78 ? -10.371 -0.021 5.478 1.00 96.50 78 SER A C 1
ATOM 601 O O . SER A 1 78 ? -9.858 -0.148 6.593 1.00 96.50 78 SER A O 1
ATOM 603 N N . ASP A 1 79 ? -11.672 -0.160 5.267 1.00 94.25 79 ASP A N 1
ATOM 604 C CA . ASP A 1 79 ? -12.568 -0.767 6.245 1.00 94.25 79 ASP A CA 1
ATOM 605 C C . ASP A 1 79 ? -12.477 -2.310 6.226 1.00 94.25 79 ASP A C 1
ATOM 607 O O . ASP A 1 79 ? -11.738 -2.915 5.447 1.00 94.25 79 ASP A O 1
ATOM 611 N N . ASN A 1 80 ? -13.278 -2.970 7.065 1.00 90.88 80 ASN A N 1
ATOM 612 C CA . ASN A 1 80 ? -13.332 -4.436 7.146 1.00 90.88 80 ASN A CA 1
ATOM 613 C C . ASN A 1 80 ? -14.017 -5.110 5.935 1.00 90.88 80 ASN A C 1
ATOM 615 O O . ASN A 1 80 ? -14.249 -6.315 5.970 1.00 90.88 80 ASN A O 1
ATOM 619 N N . GLN A 1 81 ? -14.373 -4.353 4.894 1.00 91.38 81 GLN A N 1
ATOM 620 C CA . GLN A 1 81 ? -14.929 -4.846 3.629 1.00 91.38 81 GLN A CA 1
ATOM 621 C C . GLN A 1 81 ? -13.967 -4.602 2.449 1.00 91.38 81 GLN A C 1
ATOM 623 O O . GLN A 1 81 ? -14.259 -4.985 1.315 1.00 91.38 81 GLN A O 1
ATOM 628 N N . GLY A 1 82 ? -12.807 -3.981 2.694 1.00 92.81 82 GLY A N 1
ATOM 629 C CA . GLY A 1 82 ? -11.846 -3.618 1.653 1.00 92.81 82 GLY A CA 1
ATOM 630 C C . GLY A 1 82 ? -12.209 -2.342 0.890 1.00 92.81 82 GLY A C 1
ATOM 631 O O . GLY A 1 82 ? -11.617 -2.074 -0.156 1.00 92.81 82 GLY A O 1
ATOM 632 N N . ASN A 1 83 ? -13.143 -1.527 1.393 1.00 95.44 83 ASN A N 1
ATOM 633 C CA . ASN A 1 83 ? -13.390 -0.202 0.830 1.00 95.44 83 ASN A CA 1
ATOM 634 C C . ASN A 1 83 ? -12.283 0.749 1.284 1.00 95.44 83 ASN A C 1
ATOM 636 O O . ASN A 1 83 ? -12.058 0.937 2.481 1.00 95.44 83 ASN A O 1
ATOM 640 N N . VAL A 1 84 ? -11.593 1.367 0.329 1.00 95.75 84 VAL A N 1
ATOM 641 C CA . VAL A 1 84 ? -10.471 2.265 0.617 1.00 95.75 84 VAL A CA 1
ATOM 642 C C . VAL A 1 84 ? -10.989 3.623 1.090 1.00 95.75 84 VAL A C 1
ATOM 644 O O . VAL A 1 84 ? -11.613 4.362 0.333 1.00 95.75 84 VAL A O 1
ATOM 647 N N . ALA A 1 85 ? -10.696 3.961 2.346 1.00 93.81 85 ALA A N 1
ATOM 648 C CA . ALA A 1 85 ? -11.032 5.246 2.955 1.00 93.81 85 ALA A CA 1
ATOM 649 C C . ALA A 1 85 ? -9.995 6.327 2.615 1.00 93.81 85 ALA A C 1
ATOM 651 O O . ALA A 1 85 ? -10.332 7.498 2.448 1.00 93.81 85 ALA A O 1
ATOM 652 N N . TRP A 1 86 ? -8.724 5.935 2.508 1.00 96.00 86 TRP A N 1
ATOM 653 C CA . TRP A 1 86 ? -7.635 6.816 2.102 1.00 96.00 86 TRP A CA 1
ATOM 654 C C . TRP A 1 86 ? -6.493 6.005 1.497 1.00 96.00 86 TRP A C 1
ATOM 656 O O . TRP A 1 86 ? -6.239 4.875 1.898 1.00 96.00 86 TRP A O 1
ATOM 666 N N . CYS A 1 87 ? -5.766 6.600 0.561 1.00 97.25 87 CYS A N 1
ATOM 667 C CA . CYS A 1 87 ? -4.548 6.039 -0.009 1.00 97.25 87 CYS A CA 1
ATOM 668 C C . CYS A 1 87 ? -3.584 7.184 -0.296 1.00 97.25 87 CYS A C 1
ATOM 670 O O . CYS A 1 87 ? -4.034 8.262 -0.703 1.00 97.25 87 CYS A O 1
ATOM 672 N N . THR A 1 88 ? -2.280 6.932 -0.153 1.00 97.19 88 THR A N 1
ATOM 673 C CA . THR A 1 88 ? -1.239 7.887 -0.542 1.00 97.19 88 THR A CA 1
ATOM 674 C C . THR A 1 88 ? -1.536 8.458 -1.939 1.00 97.19 88 THR A C 1
ATOM 676 O O . THR A 1 88 ? -1.944 7.703 -2.837 1.00 97.19 88 THR A O 1
ATOM 679 N N . PRO A 1 89 ? -1.403 9.786 -2.135 1.00 96.06 89 PRO A N 1
ATOM 680 C CA . PRO A 1 89 ? -1.620 10.410 -3.432 1.00 96.06 89 PRO A CA 1
ATOM 681 C C . PRO A 1 89 ? -0.752 9.780 -4.518 1.00 96.06 89 PRO A C 1
ATOM 683 O O . PRO A 1 89 ? 0.427 9.506 -4.295 1.00 96.06 89 PRO A O 1
ATOM 686 N N . LYS A 1 90 ? -1.333 9.598 -5.707 1.00 95.44 90 LYS A N 1
ATOM 687 C CA . LYS A 1 90 ? -0.671 8.928 -6.831 1.00 95.44 90 LYS A CA 1
ATOM 688 C C . LYS A 1 90 ? 0.679 9.561 -7.172 1.00 95.44 90 LYS A C 1
ATOM 690 O O . LYS A 1 90 ? 1.674 8.853 -7.224 1.00 95.44 90 LYS A O 1
ATOM 695 N N . GLU A 1 91 ? 0.722 10.883 -7.307 1.00 95.56 91 GLU A N 1
ATOM 696 C CA . GLU A 1 91 ? 1.951 11.610 -7.648 1.00 95.56 91 GLU A CA 1
ATOM 697 C C . GLU A 1 91 ? 3.072 11.378 -6.623 1.00 95.56 91 GLU A C 1
ATOM 699 O O . GLU A 1 91 ? 4.227 11.202 -6.999 1.00 95.56 91 GLU A O 1
ATOM 704 N N . ALA A 1 92 ? 2.740 11.312 -5.329 1.00 95.94 92 ALA A N 1
ATOM 705 C CA . ALA A 1 92 ? 3.720 11.034 -4.280 1.00 95.94 92 ALA A CA 1
ATOM 706 C C . ALA A 1 92 ? 4.252 9.593 -4.365 1.00 95.94 92 ALA A C 1
ATOM 708 O O . ALA A 1 92 ? 5.448 9.365 -4.193 1.00 95.94 92 ALA A O 1
ATOM 709 N N . MET A 1 93 ? 3.383 8.626 -4.682 1.00 96.50 93 MET A N 1
ATOM 710 C CA . MET A 1 93 ? 3.792 7.235 -4.902 1.00 96.50 93 MET A CA 1
ATOM 711 C C . MET A 1 93 ? 4.668 7.086 -6.150 1.00 96.50 93 MET A C 1
ATOM 713 O O . MET A 1 93 ? 5.614 6.306 -6.142 1.00 96.50 93 MET A O 1
ATOM 717 N N . GLU A 1 94 ? 4.368 7.815 -7.225 1.00 96.25 94 GLU A N 1
ATOM 718 C CA . GLU A 1 94 ? 5.155 7.810 -8.464 1.00 96.25 94 GLU A CA 1
ATOM 719 C C . GLU A 1 94 ? 6.533 8.440 -8.254 1.00 96.25 94 GLU A C 1
ATOM 721 O O . GLU A 1 94 ? 7.534 7.849 -8.644 1.00 96.25 94 GLU A O 1
ATOM 726 N N . GLN A 1 95 ? 6.603 9.574 -7.552 1.00 96.81 95 GLN A N 1
ATOM 727 C CA . GLN A 1 95 ? 7.878 10.181 -7.167 1.00 96.81 95 GLN A CA 1
ATOM 728 C C . GLN A 1 95 ? 8.716 9.224 -6.318 1.00 96.81 95 GLN A C 1
ATOM 730 O O . GLN A 1 95 ? 9.906 9.049 -6.581 1.00 96.81 95 GLN A O 1
ATOM 735 N N . LYS A 1 96 ? 8.096 8.562 -5.329 1.00 96.62 96 LYS A N 1
ATOM 736 C CA . LYS A 1 96 ? 8.814 7.604 -4.485 1.00 96.62 96 LYS A CA 1
ATOM 737 C C . LYS A 1 96 ? 9.260 6.376 -5.271 1.00 96.62 96 LYS A C 1
ATOM 739 O O . LYS A 1 96 ? 10.387 5.931 -5.095 1.00 96.62 96 LYS A O 1
ATOM 744 N N . ARG A 1 97 ? 8.416 5.854 -6.166 1.00 95.81 97 ARG A N 1
ATOM 745 C CA . ARG A 1 97 ? 8.779 4.781 -7.101 1.00 95.81 97 ARG A CA 1
ATOM 746 C C . ARG A 1 97 ? 10.023 5.160 -7.899 1.00 95.81 97 ARG A C 1
ATOM 748 O O . ARG A 1 97 ? 10.968 4.382 -7.923 1.00 95.81 97 ARG A O 1
ATOM 755 N N . ASP A 1 98 ? 10.025 6.329 -8.531 1.00 95.69 98 ASP A N 1
ATOM 756 C CA . ASP A 1 98 ? 11.128 6.760 -9.394 1.00 95.69 98 ASP A CA 1
ATOM 757 C C . ASP A 1 98 ? 12.430 6.926 -8.595 1.00 95.69 98 ASP A C 1
ATOM 759 O O . ASP A 1 98 ? 13.497 6.526 -9.060 1.00 95.69 98 ASP A O 1
ATOM 763 N N . GLU A 1 99 ? 12.338 7.425 -7.358 1.00 95.94 99 GLU A N 1
ATOM 764 C CA . GLU A 1 99 ? 13.459 7.463 -6.416 1.00 95.94 99 GLU A CA 1
ATOM 765 C C . GLU A 1 99 ? 13.989 6.053 -6.107 1.00 95.94 99 GLU A C 1
ATOM 767 O O . GLU A 1 99 ? 15.191 5.814 -6.221 1.00 95.94 99 GLU A O 1
ATOM 772 N N . LEU A 1 100 ? 13.118 5.104 -5.741 1.00 94.06 100 LEU A N 1
ATOM 773 C CA . LEU A 1 100 ? 13.525 3.737 -5.392 1.00 94.06 100 LEU A CA 1
ATOM 774 C C . LEU A 1 100 ? 14.144 3.005 -6.585 1.00 94.06 100 LEU A C 1
ATOM 776 O O . LEU A 1 100 ? 15.197 2.395 -6.438 1.00 94.06 100 LEU A O 1
ATOM 780 N N . VAL A 1 101 ? 13.549 3.114 -7.775 1.00 92.69 101 VAL A N 1
ATOM 781 C CA . VAL A 1 101 ? 14.084 2.506 -9.006 1.00 92.69 101 VAL A CA 1
ATOM 782 C C . VAL A 1 101 ? 15.475 3.053 -9.341 1.00 92.69 101 VAL A C 1
ATOM 784 O O . VAL A 1 101 ? 16.315 2.319 -9.855 1.00 92.69 101 VAL A O 1
ATOM 787 N N . ALA A 1 102 ? 15.748 4.323 -9.029 1.00 92.69 102 ALA A N 1
ATOM 788 C CA . ALA A 1 102 ? 17.049 4.936 -9.281 1.00 92.69 102 ALA A CA 1
ATOM 789 C C . ALA A 1 102 ? 18.110 4.622 -8.210 1.00 92.69 102 ALA A C 1
ATOM 791 O O . ALA A 1 102 ? 19.302 4.784 -8.476 1.00 92.69 102 ALA A O 1
ATOM 792 N N . THR A 1 103 ? 17.705 4.232 -6.996 1.00 92.75 103 THR A N 1
ATOM 793 C CA . THR A 1 103 ? 18.600 4.188 -5.822 1.00 92.75 103 THR A CA 1
ATOM 794 C C . THR A 1 103 ? 18.745 2.813 -5.184 1.00 92.75 103 THR A C 1
ATOM 796 O O . THR A 1 103 ? 19.757 2.559 -4.530 1.00 92.75 103 THR A O 1
ATOM 799 N N . ILE A 1 104 ? 17.769 1.924 -5.363 1.00 90.56 104 ILE A N 1
ATOM 800 C CA . ILE A 1 104 ? 17.721 0.614 -4.718 1.00 90.56 104 ILE A CA 1
ATOM 801 C C . ILE A 1 104 ? 17.938 -0.486 -5.752 1.00 90.56 104 ILE A C 1
ATOM 803 O O . ILE A 1 104 ? 17.352 -0.484 -6.833 1.00 90.56 104 ILE A O 1
ATOM 807 N N . GLN A 1 105 ? 18.765 -1.467 -5.389 1.00 89.50 105 GLN A N 1
ATOM 808 C CA . GLN A 1 105 ? 18.823 -2.730 -6.111 1.00 89.50 105 GLN A CA 1
ATOM 809 C C . GLN A 1 105 ? 17.601 -3.572 -5.721 1.00 89.50 105 GLN A C 1
ATOM 811 O O . GLN A 1 105 ? 17.456 -3.887 -4.538 1.00 89.50 105 GLN A O 1
ATOM 816 N N . PRO A 1 106 ? 16.725 -3.937 -6.670 1.00 89.88 106 PRO A N 1
ATOM 817 C CA . PRO A 1 106 ? 15.492 -4.612 -6.321 1.00 89.88 106 PRO A CA 1
ATOM 818 C C . PRO A 1 106 ? 15.732 -6.044 -5.839 1.00 89.88 106 PRO A C 1
ATOM 820 O O . PRO A 1 106 ? 16.675 -6.726 -6.250 1.00 89.88 106 PRO A O 1
ATOM 823 N N . GLU A 1 107 ? 14.818 -6.529 -5.008 1.00 90.38 107 GLU A N 1
ATOM 824 C CA . GLU A 1 107 ? 14.830 -7.899 -4.512 1.00 90.38 107 GLU A CA 1
ATOM 825 C C . GLU A 1 107 ? 13.978 -8.802 -5.402 1.00 90.38 107 GLU A C 1
ATOM 827 O O . GLU A 1 107 ? 12.787 -8.559 -5.620 1.00 90.38 107 GLU A O 1
ATOM 832 N N . LYS A 1 108 ? 14.580 -9.888 -5.897 1.00 90.94 108 LYS A N 1
ATOM 833 C CA . LYS A 1 108 ? 13.859 -10.891 -6.682 1.00 90.94 108 LYS A CA 1
ATOM 834 C C . LYS A 1 108 ? 12.816 -11.582 -5.807 1.00 90.94 108 LYS A C 1
ATOM 836 O O . LYS A 1 108 ? 13.152 -12.225 -4.812 1.00 90.94 108 LYS A O 1
ATOM 841 N N . ARG A 1 109 ? 11.546 -11.489 -6.195 1.00 84.00 109 ARG A N 1
ATOM 842 C CA . ARG A 1 109 ? 10.438 -12.130 -5.485 1.00 84.00 109 ARG A CA 1
ATOM 843 C C . ARG A 1 109 ? 10.368 -13.619 -5.857 1.00 84.00 109 ARG A C 1
ATOM 845 O O . ARG A 1 109 ? 10.449 -13.961 -7.042 1.00 84.00 109 ARG A O 1
ATOM 852 N N . PRO A 1 110 ? 10.220 -14.527 -4.876 1.00 77.62 110 PRO A N 1
ATOM 853 C CA . PRO A 1 110 ? 10.033 -15.943 -5.158 1.00 77.62 110 PRO A CA 1
ATOM 854 C C . PRO A 1 110 ? 8.739 -16.163 -5.951 1.00 77.62 110 PRO A C 1
ATOM 856 O O . PRO A 1 110 ? 7.693 -15.599 -5.632 1.00 77.62 110 PRO A O 1
ATOM 859 N N . LYS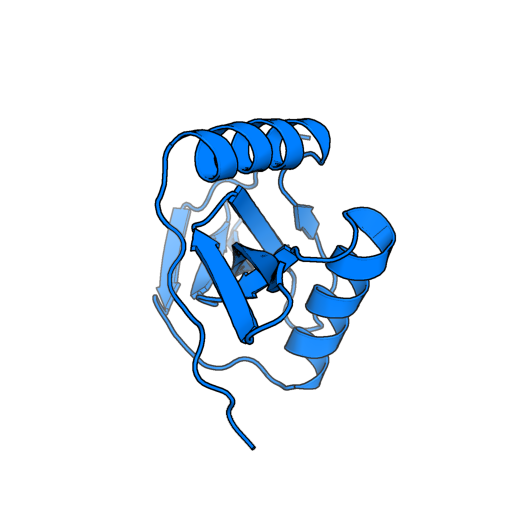 A 1 111 ? 8.802 -17.012 -6.982 1.00 62.94 111 LYS A N 1
ATOM 860 C CA . LYS A 1 111 ? 7.600 -17.506 -7.661 1.00 62.94 111 LYS A CA 1
ATOM 861 C C . LYS A 1 111 ? 6.931 -18.519 -6.737 1.00 62.94 111 LYS A C 1
ATOM 863 O O . LYS A 1 111 ? 7.378 -19.662 -6.660 1.00 62.94 111 LYS A O 1
ATOM 868 N N . HIS A 1 112 ? 5.904 -18.099 -6.012 1.00 55.34 112 HIS A N 1
ATOM 869 C CA . HIS A 1 112 ? 5.011 -19.043 -5.352 1.00 55.34 112 HIS A CA 1
ATOM 870 C C . HIS A 1 112 ? 4.078 -19.611 -6.430 1.00 55.34 112 HIS A C 1
ATOM 872 O O . HIS A 1 112 ? 3.216 -18.897 -6.938 1.00 55.34 112 HIS A O 1
ATOM 878 N N . TYR A 1 113 ? 4.370 -20.844 -6.858 1.00 36.44 113 TYR A N 1
ATOM 879 C CA . TYR A 1 113 ? 3.531 -21.657 -7.746 1.00 36.44 113 TYR A CA 1
ATOM 880 C C . TYR A 1 113 ? 2.457 -22.389 -6.946 1.00 36.44 113 TYR A C 1
ATOM 882 O O . TYR A 1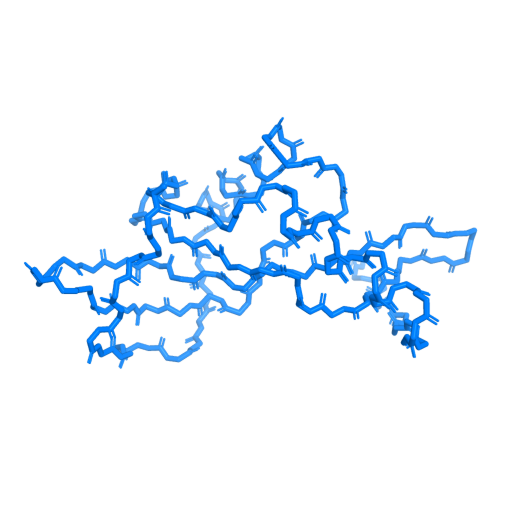 113 ? 2.781 -22.818 -5.813 1.00 36.44 113 TYR A O 1
#